Protein AF-X1J2M8-F1 (afdb_monomer)

Sequence (85 aa):
MNYRRATLLAEKNLVGTGTEVMEIVTRQPISRIHLAWRVGRTVSEGMTSYPHTDIVRIEVVDGSDVLHSLDGGQNQAVCIYDRLC

Solvent-accessible surface area (backbone atoms only — not comparable to full-atom values): 6290 Å² total; per-residue (Å²): 136,91,86,79,85,72,85,88,70,80,92,74,89,82,81,81,93,80,86,84,86,82,87,83,89,70,96,64,90,80,91,78,86,87,86,86,89,83,84,88,79,67,95,87,64,77,88,86,72,60,81,39,72,76,36,77,66,48,76,42,72,60,91,91,43,75,79,40,79,40,32,31,53,58,49,49,50,50,44,30,74,76,65,76,99

Radius of gyration: 14.95 Å; Cα contacts (8 Å, |Δi|>4): 42; chains: 1; bounding box: 35×27×44 Å

Secondary structure (DSSP, 8-state):
--S-----S------SS---------SS--S-----------TTS---S-GGGG-S-EEEEETTEEEEEE-HHHHHHHHHHHH--

Structure (mmCIF, N/CA/C/O backbone):
data_AF-X1J2M8-F1
#
_entry.id   AF-X1J2M8-F1
#
loop_
_atom_site.group_PDB
_atom_site.id
_atom_site.type_symbol
_atom_site.label_atom_id
_atom_site.label_alt_id
_atom_site.label_comp_id
_atom_site.label_asym_id
_atom_site.label_entity_id
_atom_site.label_seq_id
_atom_site.pdbx_PDB_ins_code
_atom_site.Cartn_x
_atom_site.Cartn_y
_atom_site.Cartn_z
_atom_site.occupancy
_atom_site.B_iso_or_equiv
_atom_site.auth_seq_id
_atom_site.auth_comp_id
_atom_site.auth_asym_id
_atom_site.auth_atom_id
_atom_site.pdbx_PDB_model_num
ATOM 1 N N . MET A 1 1 ? -22.553 -4.346 0.217 1.00 50.72 1 MET A N 1
ATOM 2 C CA . MET A 1 1 ? -22.157 -3.009 0.724 1.00 50.72 1 MET A CA 1
ATOM 3 C C . MET A 1 1 ? -22.263 -2.007 -0.429 1.00 50.72 1 MET A C 1
ATOM 5 O O . MET A 1 1 ? -21.254 -1.601 -0.984 1.00 50.72 1 MET A O 1
ATOM 9 N N . ASN A 1 2 ? -23.488 -1.660 -0.845 1.00 48.00 2 ASN A N 1
ATOM 10 C CA . ASN A 1 2 ? -23.723 -1.013 -2.151 1.00 48.00 2 ASN A CA 1
ATOM 11 C C . ASN A 1 2 ? -23.839 0.524 -2.088 1.00 48.00 2 ASN A C 1
ATOM 13 O O . ASN A 1 2 ? -23.801 1.163 -3.130 1.00 48.00 2 ASN A O 1
ATOM 17 N N . TYR A 1 3 ? -23.925 1.125 -0.891 1.00 51.84 3 TYR A N 1
ATOM 18 C CA . TYR A 1 3 ? -24.265 2.553 -0.720 1.00 51.84 3 TYR A CA 1
ATOM 19 C C . TYR A 1 3 ? -23.259 3.367 0.117 1.00 51.84 3 TYR A C 1
ATOM 21 O O . TYR A 1 3 ? -23.574 4.468 0.552 1.00 51.84 3 TYR A O 1
ATOM 29 N N . ARG A 1 4 ? -22.053 2.840 0.382 1.00 60.28 4 ARG A N 1
ATOM 30 C CA . ARG A 1 4 ? -21.006 3.528 1.173 1.00 60.28 4 ARG A CA 1
ATOM 31 C C . ARG A 1 4 ? -19.636 3.504 0.491 1.00 60.28 4 ARG A C 1
ATOM 33 O O . ARG A 1 4 ? -18.629 3.209 1.125 1.00 60.28 4 ARG A O 1
ATOM 40 N N . ARG A 1 5 ? -19.589 3.761 -0.817 1.00 63.09 5 ARG A N 1
ATOM 41 C CA . ARG A 1 5 ? -18.329 4.118 -1.485 1.00 63.09 5 ARG A CA 1
ATOM 42 C C . ARG A 1 5 ? -18.262 5.636 -1.526 1.00 63.09 5 ARG A C 1
ATOM 44 O O . ARG A 1 5 ? -19.028 6.257 -2.251 1.00 63.09 5 ARG A O 1
ATOM 51 N N . ALA A 1 6 ? -17.380 6.205 -0.718 1.00 66.25 6 ALA A N 1
ATOM 52 C CA . ALA A 1 6 ? -16.998 7.602 -0.820 1.00 66.25 6 ALA A CA 1
ATOM 53 C C . ALA A 1 6 ? -15.606 7.652 -1.450 1.00 66.25 6 ALA A C 1
ATOM 55 O O . ALA A 1 6 ? -14.712 6.907 -1.044 1.00 66.25 6 ALA A O 1
ATOM 56 N N . THR A 1 7 ? -15.433 8.498 -2.461 1.00 69.94 7 THR A N 1
ATOM 57 C CA . THR A 1 7 ? -14.099 8.839 -2.952 1.00 69.94 7 THR A CA 1
ATOM 58 C C . THR A 1 7 ? -13.492 9.790 -1.935 1.00 69.94 7 THR A C 1
ATOM 60 O O . THR A 1 7 ? -13.986 10.902 -1.773 1.00 69.94 7 THR A O 1
ATOM 63 N N . LEU A 1 8 ? -12.483 9.319 -1.202 1.00 68.06 8 LEU A N 1
ATOM 64 C CA . LEU A 1 8 ? -11.886 10.087 -0.108 1.00 68.06 8 LEU A CA 1
ATOM 65 C C . LEU A 1 8 ? -11.030 11.245 -0.632 1.00 68.06 8 LEU A C 1
ATOM 67 O O . LEU A 1 8 ? -11.033 12.315 -0.036 1.00 68.06 8 LEU A O 1
ATOM 71 N N . LEU A 1 9 ? -10.323 11.041 -1.747 1.00 74.38 9 LEU A N 1
ATOM 72 C CA . LEU A 1 9 ? -9.365 11.997 -2.302 1.00 74.38 9 LEU A CA 1
ATOM 73 C C . LEU A 1 9 ? -9.418 11.999 -3.832 1.00 74.38 9 LEU A C 1
ATOM 75 O O . LEU A 1 9 ? -9.741 10.984 -4.455 1.00 74.38 9 LEU A O 1
ATOM 79 N N . ALA A 1 10 ? -9.108 13.150 -4.430 1.00 77.19 10 ALA A N 1
ATOM 80 C CA . ALA A 1 10 ? -8.950 13.272 -5.874 1.00 77.19 10 ALA A CA 1
ATOM 81 C C . ALA A 1 10 ? -7.678 12.548 -6.349 1.00 77.19 10 ALA A C 1
ATOM 83 O O . ALA A 1 10 ? -6.714 12.407 -5.597 1.00 77.19 10 ALA A O 1
ATOM 84 N N . GLU A 1 11 ? -7.675 12.105 -7.608 1.00 79.81 11 GLU A N 1
ATOM 85 C CA . GLU A 1 11 ? -6.488 11.520 -8.233 1.00 79.81 11 GLU A CA 1
ATOM 86 C C . GLU A 1 11 ? -5.355 12.553 -8.264 1.00 79.81 11 GLU A C 1
ATOM 88 O O . GLU A 1 11 ? -5.547 13.696 -8.687 1.00 79.81 11 GLU A O 1
ATOM 93 N N . LYS A 1 12 ? -4.176 12.149 -7.790 1.00 81.31 12 LYS A N 1
ATOM 94 C CA . LYS A 1 12 ? -2.984 12.991 -7.739 1.00 81.31 12 LYS A CA 1
ATOM 95 C C . LYS A 1 12 ? -1.903 12.379 -8.616 1.00 81.31 12 LYS A C 1
ATOM 97 O O . LYS A 1 12 ? -1.584 11.202 -8.475 1.00 81.31 12 LYS A O 1
ATOM 102 N N . ASN A 1 13 ? -1.306 13.203 -9.471 1.00 81.94 13 ASN A N 1
ATOM 103 C CA . ASN A 1 13 ? -0.110 12.822 -10.210 1.00 81.94 13 ASN A CA 1
ATOM 104 C C . ASN A 1 13 ? 1.110 12.977 -9.300 1.00 81.94 13 ASN A C 1
ATOM 106 O O . ASN A 1 13 ? 1.384 14.076 -8.813 1.00 81.94 13 ASN A O 1
ATOM 110 N N . LEU A 1 14 ? 1.839 11.885 -9.083 1.00 78.94 14 LEU A N 1
ATOM 111 C CA . LEU A 1 14 ? 3.133 11.912 -8.410 1.00 78.94 14 LEU A CA 1
ATOM 112 C C . LEU A 1 14 ? 4.238 11.970 -9.469 1.00 78.94 14 LEU A C 1
ATOM 114 O O . LEU A 1 14 ? 4.215 11.212 -10.436 1.00 78.94 14 LEU A O 1
ATOM 118 N N . VAL A 1 15 ? 5.187 12.892 -9.298 1.00 78.50 15 VAL A N 1
ATOM 119 C CA . VAL A 1 15 ? 6.349 13.045 -10.181 1.00 78.50 15 VAL A CA 1
ATOM 120 C C . VAL A 1 15 ? 7.607 12.927 -9.329 1.00 78.50 15 VAL A C 1
ATOM 122 O O . VAL A 1 15 ? 7.804 13.713 -8.406 1.00 78.50 15 VAL A O 1
ATOM 125 N N . GLY A 1 16 ? 8.456 11.952 -9.654 1.00 79.06 16 GLY A N 1
ATOM 126 C CA . GLY A 1 16 ? 9.690 11.671 -8.919 1.00 79.06 16 GLY A CA 1
ATOM 127 C C . GLY A 1 16 ? 9.497 10.804 -7.670 1.00 79.06 16 GLY A C 1
ATOM 128 O O . GLY A 1 16 ? 8.395 10.363 -7.349 1.00 79.06 16 GLY A O 1
ATOM 129 N N . THR A 1 17 ? 10.606 10.533 -6.980 1.00 83.31 17 THR A N 1
ATOM 130 C CA . THR A 1 17 ? 10.629 9.722 -5.756 1.00 83.31 17 THR A CA 1
ATOM 131 C C . THR A 1 17 ? 10.161 10.547 -4.563 1.00 83.31 17 THR A C 1
ATOM 133 O O . THR A 1 17 ? 10.717 11.608 -4.286 1.00 83.31 17 THR A O 1
ATOM 136 N N . GLY A 1 18 ? 9.184 10.041 -3.815 1.00 86.06 18 GLY A N 1
ATOM 137 C CA . GLY A 1 18 ? 8.715 10.688 -2.597 1.00 86.06 18 GLY A CA 1
ATOM 138 C C . GLY A 1 18 ? 7.673 9.863 -1.853 1.00 86.06 18 GLY A C 1
ATOM 139 O O . GLY A 1 18 ? 7.168 8.866 -2.366 1.00 86.06 18 GLY A O 1
ATOM 140 N N . THR A 1 19 ? 7.358 10.310 -0.641 1.00 88.62 19 THR A N 1
ATOM 141 C CA . THR A 1 19 ? 6.280 9.755 0.181 1.00 88.62 19 THR A CA 1
ATOM 142 C C . THR A 1 19 ? 5.112 10.726 0.166 1.00 88.62 19 THR A C 1
ATOM 144 O O . THR A 1 19 ? 5.270 11.889 0.532 1.00 88.62 19 THR A O 1
ATOM 147 N N . GLU A 1 20 ? 3.939 10.244 -0.234 1.00 87.69 20 GLU A N 1
ATOM 148 C CA . GLU 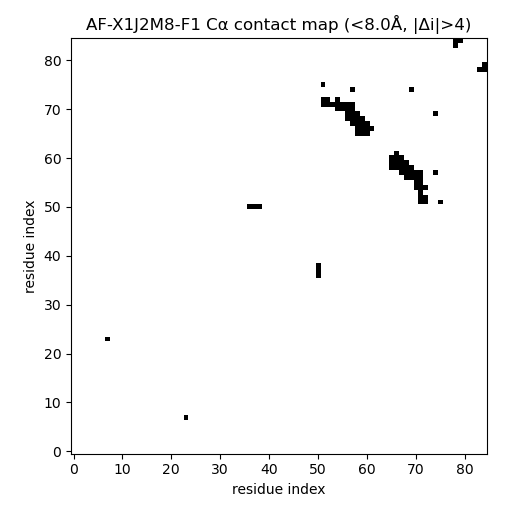A 1 20 ? 2.698 11.010 -0.156 1.00 87.69 20 GLU A CA 1
ATOM 149 C C . GLU A 1 20 ? 1.913 10.584 1.085 1.00 87.69 20 GLU A C 1
ATOM 151 O O . GLU A 1 20 ? 1.583 9.408 1.241 1.00 87.69 20 GLU A O 1
ATOM 156 N N . VAL A 1 21 ? 1.591 11.547 1.950 1.00 88.75 21 VAL A N 1
ATOM 157 C CA . VAL A 1 21 ? 0.763 11.313 3.137 1.00 88.75 21 VAL A CA 1
ATOM 158 C C . VAL A 1 21 ? -0.661 11.763 2.841 1.00 88.75 21 VAL A C 1
ATOM 160 O O . VAL A 1 21 ? -0.9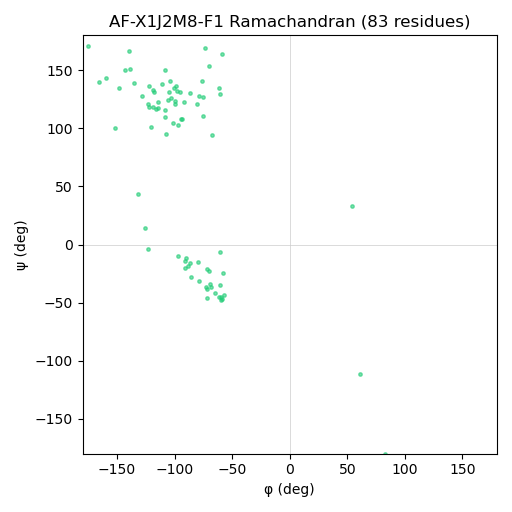08 12.926 2.534 1.00 88.75 21 VAL A O 1
ATOM 163 N N . MET A 1 22 ? -1.598 10.824 2.944 1.00 85.25 22 MET A N 1
ATOM 164 C CA . MET A 1 22 ? -3.021 11.051 2.717 1.00 85.25 22 MET A CA 1
ATOM 165 C C . MET A 1 22 ? -3.763 10.993 4.049 1.00 85.25 22 MET A C 1
ATOM 167 O O . MET A 1 22 ? -3.893 9.923 4.640 1.00 85.25 22 MET A O 1
ATOM 171 N N . GLU A 1 23 ? -4.252 12.138 4.524 1.00 86.81 23 GLU A N 1
ATOM 172 C CA . GLU A 1 23 ? -5.032 12.188 5.759 1.00 86.81 23 GLU A CA 1
ATOM 173 C C . GLU A 1 23 ? -6.447 11.646 5.523 1.00 86.81 23 GLU A C 1
ATOM 175 O O . GLU A 1 23 ? -7.165 12.080 4.618 1.00 86.81 23 GLU A O 1
ATOM 180 N N . ILE A 1 24 ? -6.855 10.682 6.347 1.00 82.88 24 ILE A N 1
ATOM 181 C CA . ILE A 1 24 ? -8.166 10.044 6.264 1.00 82.88 24 ILE A CA 1
ATOM 182 C C . ILE A 1 24 ? -9.015 10.535 7.438 1.00 82.88 24 ILE A C 1
ATOM 184 O O . ILE A 1 24 ? -8.976 9.978 8.531 1.00 82.88 24 ILE A O 1
ATOM 188 N N . VAL A 1 25 ? -9.822 11.570 7.200 1.00 81.88 25 VAL A N 1
ATOM 189 C CA . VAL A 1 25 ? -10.756 12.097 8.205 1.00 81.88 25 VAL A CA 1
ATOM 190 C C . VAL A 1 25 ? -12.140 11.498 7.971 1.00 81.88 25 VAL A C 1
ATOM 192 O O . VAL A 1 25 ? -12.877 11.900 7.072 1.00 81.88 25 VAL A O 1
ATOM 195 N N . THR A 1 26 ? -12.519 10.520 8.789 1.00 77.62 26 THR A N 1
ATOM 196 C CA . THR A 1 26 ? -13.845 9.889 8.736 1.00 77.62 26 THR A CA 1
ATOM 197 C C . THR A 1 26 ? -14.433 9.718 10.127 1.00 77.62 26 THR A C 1
ATOM 199 O O . THR A 1 26 ? -13.765 9.315 11.071 1.00 77.62 26 THR A O 1
ATOM 202 N N . ARG A 1 27 ? -15.737 9.988 10.239 1.00 81.06 27 ARG A N 1
ATOM 203 C CA . ARG A 1 27 ? -16.521 9.771 11.462 1.00 81.06 27 ARG A CA 1
ATOM 204 C C . ARG A 1 27 ? -17.089 8.351 11.565 1.00 81.06 27 ARG A C 1
ATOM 206 O O . ARG A 1 27 ? -17.569 7.956 12.623 1.00 81.06 27 ARG A O 1
ATOM 213 N N . GLN A 1 28 ? -17.113 7.606 10.462 1.00 82.31 28 GLN A N 1
ATOM 214 C CA . GLN A 1 28 ? -17.696 6.267 10.395 1.00 82.31 28 GLN A CA 1
ATOM 215 C C . GLN A 1 28 ? -16.604 5.198 10.278 1.00 82.31 28 GLN A C 1
ATOM 217 O O . GLN A 1 28 ? -15.558 5.465 9.682 1.00 82.31 28 GLN A O 1
ATOM 222 N N . PRO A 1 29 ? -16.847 3.982 10.803 1.00 84.19 29 PRO A N 1
ATOM 223 C CA . PRO A 1 29 ? -15.889 2.893 10.686 1.00 84.19 29 PRO A CA 1
ATOM 224 C C . PRO A 1 29 ? -15.651 2.535 9.216 1.00 84.19 29 PRO A C 1
ATOM 226 O O . PRO A 1 29 ? -16.595 2.402 8.429 1.00 84.19 29 PRO A O 1
ATOM 229 N N . ILE A 1 30 ? -14.378 2.360 8.866 1.00 84.19 30 ILE A N 1
ATOM 230 C CA . ILE A 1 30 ? -13.942 1.936 7.537 1.00 84.19 30 ILE A CA 1
ATOM 231 C C . ILE A 1 30 ? -13.839 0.418 7.536 1.00 84.19 30 ILE A C 1
ATOM 233 O O . ILE A 1 30 ? -13.094 -0.163 8.316 1.00 84.19 30 ILE A O 1
ATOM 237 N N . SER A 1 31 ? -14.559 -0.233 6.628 1.00 84.00 31 SER A N 1
ATOM 238 C CA . SER A 1 31 ? -14.412 -1.674 6.417 1.00 84.00 31 SER A CA 1
ATOM 239 C C . SER A 1 31 ? -13.373 -2.014 5.348 1.00 84.00 31 SER A C 1
ATOM 241 O O . SER A 1 31 ? -12.935 -3.159 5.273 1.00 84.00 31 SER A O 1
ATOM 243 N N . ARG A 1 32 ? -13.036 -1.064 4.461 1.00 82.94 32 ARG A N 1
ATOM 244 C CA . ARG A 1 32 ? -12.138 -1.292 3.324 1.00 82.94 32 ARG A CA 1
ATOM 245 C C . ARG A 1 32 ? -11.658 0.009 2.685 1.00 82.94 32 ARG A C 1
ATOM 247 O O . ARG A 1 32 ? -12.459 0.911 2.450 1.00 82.94 32 ARG A O 1
ATOM 254 N N . ILE A 1 33 ? -10.384 0.036 2.302 1.00 85.25 33 ILE A N 1
ATOM 255 C CA . ILE A 1 33 ? -9.768 1.098 1.500 1.00 85.25 33 ILE A CA 1
ATOM 256 C C . ILE A 1 33 ? -9.440 0.526 0.117 1.00 85.25 33 ILE A C 1
ATOM 258 O O . ILE A 1 33 ? -8.996 -0.614 -0.007 1.00 85.25 33 ILE A O 1
ATOM 262 N N . HIS A 1 34 ? -9.706 1.299 -0.933 1.00 85.38 34 HIS A N 1
ATOM 263 C CA . HIS A 1 34 ? -9.316 0.964 -2.300 1.00 85.38 34 HIS A CA 1
ATOM 264 C C . HIS A 1 34 ? -8.329 2.015 -2.792 1.00 85.38 34 HIS A C 1
ATOM 266 O O . HIS A 1 34 ? -8.702 3.177 -2.937 1.00 85.38 34 HIS A O 1
ATOM 272 N N . LEU A 1 35 ? -7.103 1.589 -3.076 1.00 85.12 35 LEU A N 1
ATOM 273 C CA . LEU A 1 35 ? -6.095 2.404 -3.739 1.00 85.12 35 LEU A CA 1
ATOM 274 C C . LEU A 1 35 ? -6.040 2.002 -5.215 1.00 85.12 35 LEU A C 1
ATOM 276 O O . LEU A 1 35 ? -6.033 0.813 -5.531 1.00 85.12 35 LEU A O 1
ATOM 280 N N . ALA A 1 36 ? -6.014 2.983 -6.112 1.00 85.44 36 ALA A N 1
ATOM 281 C CA . ALA A 1 36 ? -5.795 2.754 -7.532 1.00 85.44 36 ALA A CA 1
ATOM 282 C C . ALA A 1 36 ? -4.525 3.491 -7.951 1.00 85.44 36 ALA A C 1
ATOM 284 O O . ALA A 1 36 ? -4.462 4.713 -7.851 1.00 85.44 36 ALA A O 1
ATOM 285 N N . TRP A 1 37 ? -3.535 2.739 -8.424 1.00 85.06 37 TRP A N 1
ATOM 286 C CA . TRP A 1 37 ? -2.317 3.284 -9.009 1.00 85.06 37 TRP A CA 1
ATOM 287 C C . TRP A 1 37 ? -2.392 3.157 -10.524 1.00 85.06 37 TRP A C 1
ATOM 289 O O . TRP A 1 37 ? -2.664 2.074 -11.049 1.00 85.06 37 TRP A O 1
ATOM 299 N N . ARG A 1 38 ? -2.203 4.270 -11.230 1.00 83.19 38 ARG A N 1
ATOM 300 C CA . ARG A 1 38 ? -2.277 4.327 -12.689 1.00 83.19 38 ARG A CA 1
ATOM 301 C C . ARG A 1 38 ? -1.025 4.997 -13.211 1.00 83.19 38 ARG A C 1
ATOM 303 O O . ARG A 1 38 ? -0.686 6.096 -12.792 1.00 83.19 38 ARG A O 1
ATOM 310 N N . VAL A 1 39 ? -0.371 4.335 -14.154 1.00 79.56 39 VAL A N 1
ATOM 311 C CA . VAL A 1 39 ? 0.816 4.863 -14.824 1.00 79.56 39 VAL A CA 1
ATOM 312 C C . VAL A 1 39 ? 0.413 5.237 -16.245 1.00 79.56 39 VAL A C 1
ATOM 314 O O . VAL A 1 39 ? 0.000 4.379 -1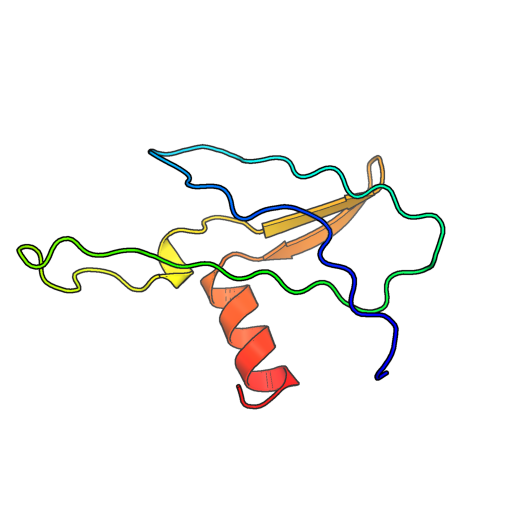7.028 1.00 79.56 39 VAL A O 1
ATOM 317 N N . GLY A 1 40 ? 0.479 6.530 -16.566 1.00 71.69 40 GLY A N 1
ATOM 318 C CA . GLY A 1 40 ? 0.295 7.022 -17.929 1.00 71.69 40 GLY A CA 1
ATOM 319 C C . GLY A 1 40 ? 1.548 6.766 -18.766 1.00 71.69 40 GLY A C 1
ATOM 320 O O . GLY A 1 40 ? 2.658 6.933 -18.270 1.00 71.69 40 GLY A O 1
ATOM 321 N N . ARG A 1 41 ? 1.393 6.372 -20.036 1.00 65.19 41 ARG A N 1
ATOM 322 C CA . ARG A 1 41 ? 2.522 6.264 -20.974 1.00 65.19 41 ARG A CA 1
ATOM 323 C C . ARG A 1 41 ? 2.553 7.410 -21.967 1.00 65.19 41 ARG A C 1
ATOM 325 O O . ARG A 1 41 ? 1.538 7.728 -22.582 1.00 65.19 41 ARG A O 1
ATOM 332 N N . THR A 1 42 ? 3.758 7.883 -22.250 1.00 57.78 42 THR A N 1
ATOM 333 C CA . THR A 1 42 ? 4.144 8.381 -23.571 1.00 57.78 42 THR A CA 1
ATOM 334 C C . THR A 1 42 ? 4.629 7.194 -24.408 1.00 57.78 42 THR A C 1
ATOM 336 O O . THR A 1 42 ? 5.415 6.369 -23.959 1.00 57.78 42 THR A O 1
ATOM 339 N N . VAL A 1 43 ? 4.106 7.069 -25.627 1.00 57.03 43 VAL A N 1
ATOM 340 C CA . VAL A 1 43 ? 4.146 5.882 -26.511 1.00 57.03 43 VAL A CA 1
ATOM 341 C C . VAL A 1 43 ? 5.568 5.417 -26.912 1.00 57.03 43 VAL A C 1
ATOM 343 O O . VAL A 1 43 ? 5.717 4.372 -27.535 1.00 57.03 43 VAL A O 1
ATOM 346 N N . SER A 1 44 ? 6.622 6.159 -26.560 1.00 60.59 44 SER A N 1
ATOM 347 C CA . SER A 1 44 ? 7.997 5.935 -27.027 1.00 60.59 44 SER A CA 1
ATOM 348 C C . SER A 1 44 ? 8.832 4.963 -26.192 1.00 60.59 44 SER A C 1
ATOM 350 O O . SER A 1 44 ? 9.834 4.465 -26.697 1.00 60.59 44 SER A O 1
ATOM 352 N N . GLU A 1 45 ? 8.455 4.677 -24.945 1.00 57.38 45 GLU A N 1
ATOM 353 C CA . GLU A 1 45 ? 9.229 3.801 -24.058 1.00 57.38 45 GLU A CA 1
ATOM 354 C C . GLU A 1 45 ? 8.425 2.531 -23.751 1.00 57.38 45 GLU A C 1
ATOM 356 O O . GLU A 1 45 ? 7.269 2.574 -23.319 1.00 57.38 45 GLU A O 1
ATOM 361 N N . GLY A 1 46 ? 9.005 1.370 -24.067 1.00 57.62 46 GLY A N 1
ATOM 362 C CA . GLY A 1 46 ? 8.391 0.068 -23.800 1.00 57.62 46 GLY A CA 1
ATOM 363 C C . GLY A 1 46 ? 8.107 -0.145 -22.307 1.00 57.62 46 GLY A C 1
ATOM 364 O O . GLY A 1 46 ? 8.652 0.547 -21.453 1.00 57.62 46 GLY A O 1
ATOM 365 N N . MET A 1 47 ? 7.260 -1.127 -21.970 1.00 63.38 47 MET A N 1
ATOM 366 C CA . MET A 1 47 ? 7.073 -1.541 -20.569 1.00 63.38 47 MET A CA 1
ATOM 367 C C . MET A 1 47 ? 8.345 -2.193 -20.040 1.00 63.38 47 MET A C 1
ATOM 369 O O . MET A 1 47 ? 8.544 -3.391 -20.228 1.00 63.38 47 MET A O 1
ATOM 373 N N . THR A 1 48 ? 9.204 -1.421 -19.389 1.00 71.88 48 THR A N 1
ATOM 374 C CA . THR A 1 48 ? 10.425 -1.938 -18.761 1.00 71.88 48 THR A CA 1
ATOM 375 C C . THR A 1 48 ? 10.211 -2.342 -17.301 1.00 71.88 48 THR A C 1
ATOM 377 O O . THR A 1 48 ? 11.039 -3.062 -16.750 1.00 71.88 48 THR A O 1
ATOM 380 N N . SER A 1 49 ? 9.093 -1.939 -16.686 1.00 73.94 49 SER A N 1
ATOM 381 C CA . SER A 1 49 ? 8.734 -2.270 -15.304 1.00 73.94 49 SER A CA 1
ATOM 382 C C . SER A 1 49 ? 7.244 -2.586 -15.138 1.00 73.94 49 SER A C 1
ATOM 384 O O . SER A 1 49 ? 6.415 -2.341 -16.025 1.00 73.94 49 SER A O 1
ATOM 386 N N . TYR A 1 50 ? 6.905 -3.154 -13.979 1.00 81.69 50 TYR A N 1
ATOM 387 C CA . TYR A 1 50 ? 5.531 -3.436 -13.585 1.00 81.69 50 TYR A CA 1
ATOM 388 C C . TYR A 1 50 ? 5.021 -2.337 -12.641 1.00 81.69 50 TYR A C 1
ATOM 390 O O . TYR A 1 50 ? 5.711 -2.017 -11.682 1.00 81.69 50 TYR A O 1
ATOM 398 N N . PRO A 1 51 ? 3.788 -1.822 -12.796 1.00 84.06 51 PRO A N 1
ATOM 399 C CA . PRO A 1 51 ? 3.301 -0.697 -11.984 1.00 84.06 51 PRO A CA 1
ATOM 400 C C . PRO A 1 51 ? 3.308 -0.923 -10.465 1.00 84.06 51 PRO A C 1
ATOM 402 O O . PRO A 1 51 ? 3.342 0.02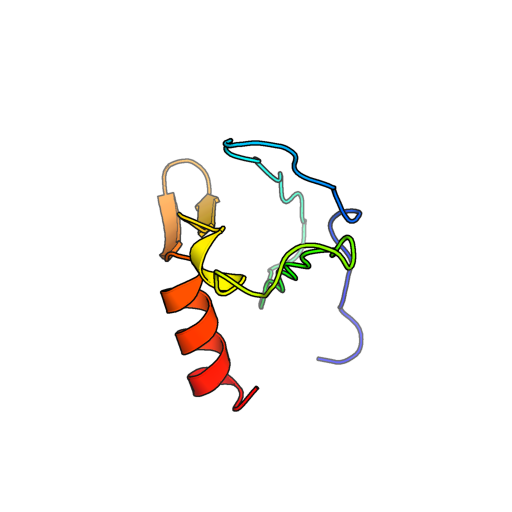6 -9.690 1.00 84.06 51 PRO A O 1
ATOM 405 N N . HIS A 1 52 ? 3.253 -2.179 -10.014 1.00 84.75 52 HIS A N 1
ATOM 406 C CA . HIS A 1 52 ? 3.282 -2.500 -8.588 1.00 84.75 52 HIS A CA 1
ATOM 407 C C . HIS A 1 52 ? 4.665 -2.286 -7.955 1.00 84.75 52 HIS A C 1
ATOM 409 O O . HIS A 1 52 ? 4.743 -2.133 -6.741 1.00 84.75 52 HIS A O 1
ATOM 415 N N . THR A 1 53 ? 5.746 -2.267 -8.748 1.00 87.56 53 THR A N 1
ATOM 416 C CA . THR A 1 53 ? 7.107 -2.025 -8.242 1.00 87.56 53 THR A CA 1
ATOM 417 C C . THR A 1 53 ? 7.396 -0.547 -8.009 1.00 87.56 53 THR A C 1
ATOM 419 O O . THR A 1 53 ? 8.356 -0.222 -7.318 1.00 87.56 53 THR A O 1
ATOM 422 N N . ASP A 1 54 ? 6.568 0.348 -8.554 1.00 86.44 54 ASP A N 1
ATOM 423 C CA . ASP A 1 54 ? 6.721 1.796 -8.376 1.00 86.44 54 ASP A CA 1
ATOM 424 C C . ASP A 1 54 ? 6.395 2.226 -6.936 1.00 86.44 54 ASP A C 1
ATOM 426 O O . ASP A 1 54 ? 6.853 3.266 -6.464 1.00 86.44 54 ASP A O 1
ATOM 430 N N . ILE A 1 55 ? 5.614 1.412 -6.219 1.00 89.50 55 ILE A N 1
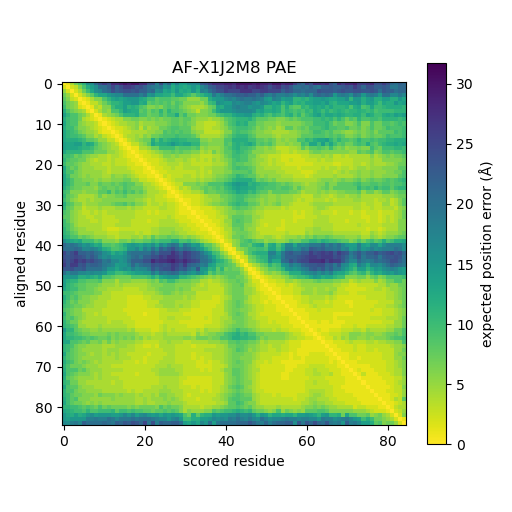ATOM 431 C CA . ILE A 1 55 ? 5.218 1.669 -4.838 1.00 89.50 55 ILE A CA 1
ATOM 432 C C . ILE A 1 55 ? 6.078 0.826 -3.901 1.00 89.50 55 ILE A C 1
ATOM 434 O O . ILE A 1 55 ? 5.856 -0.372 -3.718 1.00 89.50 55 ILE A O 1
ATOM 438 N N . VAL A 1 56 ? 7.032 1.486 -3.246 1.00 92.69 56 VAL A N 1
ATOM 439 C CA . VAL A 1 56 ? 7.930 0.846 -2.274 1.00 92.69 56 VAL A CA 1
ATOM 440 C C . VAL A 1 56 ? 7.186 0.439 -1.001 1.00 92.69 56 VAL A C 1
ATOM 442 O O . VAL A 1 56 ? 7.533 -0.563 -0.376 1.00 92.69 56 VAL A O 1
ATOM 445 N N . ARG A 1 57 ? 6.180 1.220 -0.587 1.00 93.62 57 ARG A N 1
ATOM 446 C CA . ARG A 1 57 ? 5.411 0.945 0.626 1.00 93.62 57 ARG A CA 1
ATOM 447 C C . ARG A 1 57 ? 4.054 1.631 0.636 1.00 93.62 57 ARG A C 1
ATOM 449 O O . ARG A 1 57 ? 3.927 2.768 0.193 1.00 93.62 57 ARG A O 1
ATOM 456 N N . ILE A 1 58 ? 3.068 0.934 1.184 1.00 93.50 58 ILE A N 1
ATOM 457 C CA . ILE A 1 58 ? 1.730 1.426 1.493 1.00 93.50 58 ILE A CA 1
ATOM 458 C C . ILE A 1 58 ? 1.517 1.210 2.984 1.00 93.50 58 ILE A C 1
ATOM 460 O O . ILE A 1 58 ? 1.514 0.068 3.449 1.00 93.50 58 ILE A O 1
ATOM 464 N N . GLU A 1 59 ? 1.316 2.305 3.711 1.00 94.31 59 GLU A N 1
ATOM 465 C CA . GLU A 1 59 ? 1.133 2.291 5.158 1.00 94.31 59 GLU A CA 1
ATOM 466 C C . GLU A 1 59 ? -0.192 2.921 5.573 1.00 94.31 59 GLU A C 1
ATOM 468 O O . GLU A 1 59 ? -0.592 3.966 5.060 1.00 94.31 59 GLU A O 1
ATOM 473 N N . VAL A 1 60 ? -0.869 2.265 6.516 1.00 92.25 60 VAL A N 1
ATOM 474 C CA . VAL A 1 60 ? -2.016 2.824 7.236 1.00 92.25 60 VAL A CA 1
ATOM 475 C C . VAL A 1 60 ? -1.601 2.973 8.688 1.00 92.25 60 VAL A C 1
ATOM 477 O O . VAL A 1 60 ? -1.290 1.981 9.349 1.00 92.25 60 VAL A O 1
ATOM 480 N N . VAL A 1 61 ? -1.589 4.215 9.158 1.00 93.19 61 VAL A N 1
ATOM 481 C CA . VAL A 1 61 ? -1.149 4.587 10.502 1.00 93.19 61 VAL A CA 1
ATOM 482 C C . VAL A 1 61 ? -2.314 5.230 11.242 1.00 93.19 61 VAL A C 1
ATOM 484 O O . VAL A 1 61 ? -2.989 6.099 10.689 1.00 93.19 61 VAL A O 1
ATOM 487 N N . ASP A 1 62 ? -2.535 4.803 12.482 1.00 90.12 62 ASP A N 1
ATOM 488 C CA . ASP A 1 62 ? -3.481 5.406 13.420 1.00 90.12 62 ASP A CA 1
ATOM 489 C C . ASP A 1 62 ? -2.718 5.858 14.671 1.00 90.12 62 ASP A C 1
ATOM 491 O O . ASP A 1 62 ? -2.312 5.055 15.511 1.00 90.12 62 ASP A O 1
ATOM 495 N N . GLY A 1 63 ? -2.429 7.159 14.756 1.00 88.19 63 GLY A N 1
ATOM 496 C CA . GLY A 1 63 ? -1.576 7.707 15.809 1.00 88.19 63 GLY A CA 1
ATOM 497 C C . GLY A 1 63 ? -0.159 7.121 15.770 1.00 88.19 63 GLY A C 1
ATOM 498 O O . GLY A 1 63 ? 0.609 7.419 14.858 1.00 88.19 63 GLY A O 1
ATOM 499 N N . SER A 1 64 ? 0.198 6.324 16.781 1.00 90.19 64 SER A N 1
ATOM 500 C CA . SER A 1 64 ? 1.486 5.615 16.863 1.00 90.19 64 SER A CA 1
ATOM 501 C C . SER A 1 64 ? 1.469 4.221 16.236 1.00 90.19 64 SER A C 1
ATOM 503 O O . SER A 1 64 ? 2.531 3.617 16.084 1.00 90.19 64 SER A O 1
ATOM 505 N N . ASP A 1 65 ? 0.289 3.701 15.901 1.00 95.25 65 ASP A N 1
ATOM 506 C CA . ASP A 1 65 ? 0.116 2.301 15.540 1.00 95.25 65 ASP A CA 1
ATOM 507 C C . ASP A 1 65 ? 0.096 2.131 14.021 1.00 95.25 65 ASP A C 1
ATOM 509 O O . ASP A 1 65 ? -0.619 2.825 13.297 1.0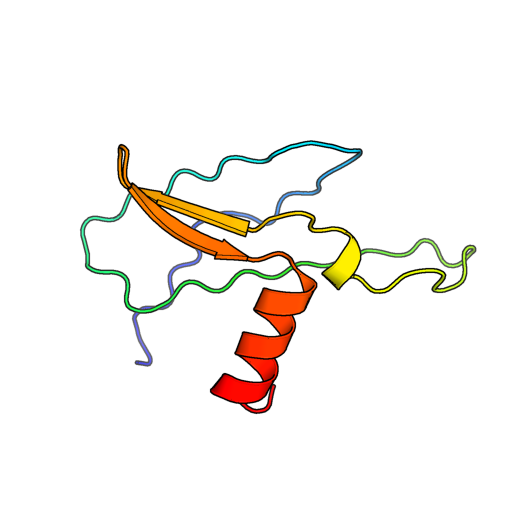0 95.25 65 ASP A O 1
ATOM 513 N N . VAL A 1 66 ? 0.874 1.168 13.526 1.00 94.12 66 VAL A N 1
ATOM 514 C CA . VAL A 1 66 ? 0.886 0.790 12.109 1.00 94.12 66 VAL A CA 1
ATOM 515 C C . VAL A 1 66 ? -0.080 -0.373 11.913 1.00 94.12 66 VAL A C 1
ATOM 517 O O . VAL A 1 66 ? 0.192 -1.498 12.326 1.00 94.12 66 VAL A O 1
ATOM 520 N N . LEU A 1 67 ? -1.218 -0.098 11.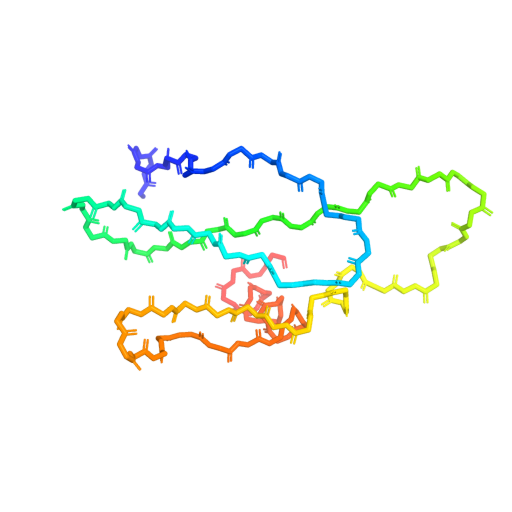278 1.00 91.69 67 LEU A N 1
ATOM 521 C CA . LEU A 1 67 ? -2.287 -1.074 11.045 1.00 91.69 67 LEU A CA 1
ATOM 522 C C . LEU A 1 67 ? -2.060 -1.906 9.778 1.00 91.69 67 LEU A C 1
ATOM 524 O O . LEU A 1 67 ? -2.539 -3.034 9.675 1.00 91.69 67 LEU A O 1
ATOM 528 N N . HIS A 1 68 ? -1.351 -1.344 8.801 1.00 92.81 68 HIS A N 1
ATOM 529 C CA . HIS A 1 68 ? -1.017 -1.998 7.537 1.00 92.81 68 HIS A CA 1
ATOM 530 C C . HIS A 1 68 ? 0.328 -1.478 7.050 1.00 92.81 68 HIS A C 1
ATOM 532 O O . HIS A 1 68 ? 0.539 -0.269 7.061 1.00 92.81 68 HIS A O 1
ATOM 538 N N . SER A 1 69 ? 1.216 -2.365 6.608 1.00 94.62 69 SER A N 1
ATOM 539 C CA . SER A 1 69 ? 2.490 -1.998 5.982 1.00 94.62 69 SER A CA 1
ATOM 540 C C . SER A 1 69 ? 2.890 -3.103 5.012 1.00 94.62 69 SER A C 1
ATOM 542 O O . SER A 1 69 ? 3.339 -4.167 5.428 1.00 94.62 69 SER A O 1
ATOM 544 N N . LEU A 1 70 ? 2.649 -2.876 3.721 1.00 94.50 70 LEU A N 1
ATOM 545 C CA . LEU A 1 70 ? 3.021 -3.785 2.633 1.00 94.50 70 LEU A CA 1
ATOM 546 C C . LEU A 1 70 ? 3.561 -2.978 1.452 1.00 94.50 70 LEU A C 1
ATOM 548 O O . LEU A 1 70 ? 3.151 -1.837 1.240 1.00 94.50 70 LEU A O 1
ATOM 552 N N . ASP A 1 71 ? 4.453 -3.567 0.662 1.00 93.81 71 ASP A N 1
ATOM 553 C CA . ASP A 1 71 ? 4.854 -2.982 -0.622 1.00 93.81 71 ASP A CA 1
ATOM 554 C C . ASP A 1 71 ? 3.756 -3.137 -1.693 1.00 93.81 71 ASP A C 1
ATOM 556 O O . ASP A 1 71 ? 2.759 -3.842 -1.501 1.00 93.81 71 ASP A O 1
ATOM 560 N N . GLY A 1 72 ? 3.908 -2.455 -2.833 1.00 90.62 72 GLY A N 1
ATOM 561 C CA . GLY A 1 72 ? 2.914 -2.501 -3.906 1.00 90.62 72 GLY A CA 1
ATOM 562 C C . GLY A 1 72 ? 2.683 -3.907 -4.473 1.00 90.62 72 GLY A C 1
ATOM 563 O O . GLY A 1 72 ? 1.547 -4.256 -4.797 1.00 90.62 72 GLY A O 1
ATOM 564 N N . GLY A 1 73 ? 3.724 -4.740 -4.545 1.00 92.31 73 GLY A N 1
ATOM 565 C CA . GLY A 1 73 ? 3.634 -6.114 -5.040 1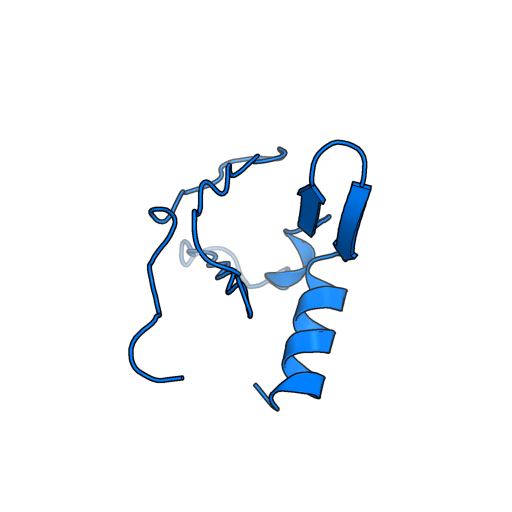.00 92.31 73 GLY A CA 1
ATOM 566 C C . GLY A 1 73 ? 2.903 -7.038 -4.071 1.00 92.31 73 GLY A C 1
ATOM 567 O O . GLY A 1 73 ? 1.989 -7.760 -4.468 1.00 92.31 73 GLY A O 1
ATOM 568 N N . GLN A 1 74 ? 3.247 -6.969 -2.790 1.00 93.00 74 GLN A N 1
ATOM 569 C CA . GLN A 1 74 ? 2.582 -7.688 -1.709 1.00 93.00 74 GLN A CA 1
ATOM 570 C C . GLN A 1 74 ? 1.106 -7.304 -1.628 1.00 93.00 74 GLN A C 1
ATOM 572 O O . GLN A 1 74 ? 0.242 -8.177 -1.551 1.00 93.00 74 GLN A O 1
ATOM 577 N N . ASN A 1 75 ? 0.795 -6.009 -1.708 1.00 91.50 75 ASN A N 1
ATOM 578 C CA . ASN A 1 75 ? -0.586 -5.544 -1.637 1.00 91.50 75 ASN A CA 1
ATOM 579 C C . ASN A 1 75 ? -1.392 -5.976 -2.876 1.00 91.50 75 ASN A C 1
ATOM 581 O O . ASN A 1 75 ? -2.558 -6.357 -2.755 1.00 91.50 75 ASN A O 1
ATOM 585 N N . GLN A 1 76 ? -0.764 -5.994 -4.058 1.00 89.62 76 GLN A N 1
ATOM 586 C CA . GLN A 1 76 ? -1.375 -6.536 -5.272 1.00 89.62 76 GLN A CA 1
ATOM 587 C C . GLN A 1 76 ? -1.626 -8.044 -5.149 1.00 89.62 76 GLN A C 1
ATOM 589 O O . GLN A 1 76 ? -2.698 -8.512 -5.525 1.00 89.62 76 GLN A O 1
ATOM 594 N N . ALA A 1 77 ? -0.685 -8.802 -4.583 1.00 89.62 77 ALA A N 1
ATOM 595 C CA . ALA A 1 77 ? -0.862 -10.229 -4.336 1.00 89.62 77 ALA A CA 1
ATOM 596 C C . ALA A 1 77 ? -2.033 -10.490 -3.376 1.00 89.62 77 ALA A C 1
ATOM 598 O O . ALA A 1 77 ? -2.888 -11.321 -3.676 1.00 89.62 77 ALA A O 1
ATOM 599 N N . VAL A 1 78 ? -2.135 -9.735 -2.274 1.00 89.62 78 VAL A N 1
ATOM 600 C CA . VAL A 1 78 ? -3.289 -9.808 -1.359 1.00 89.62 78 VAL A CA 1
ATOM 601 C C . VAL A 1 78 ? -4.590 -9.534 -2.107 1.00 89.62 78 VAL A C 1
ATOM 603 O O . VAL A 1 78 ? -5.550 -10.274 -1.926 1.00 89.62 78 VAL A O 1
ATOM 606 N N . CYS A 1 79 ? -4.626 -8.531 -2.988 1.00 86.62 79 CYS A N 1
ATOM 607 C CA . CYS A 1 79 ? -5.812 -8.257 -3.800 1.00 86.62 79 CYS A CA 1
ATOM 608 C C . CYS A 1 79 ? -6.191 -9.450 -4.693 1.00 86.62 79 CYS A C 1
ATOM 610 O O . CYS A 1 79 ? -7.355 -9.856 -4.691 1.00 86.62 79 CYS A O 1
ATOM 612 N N . ILE A 1 80 ? -5.217 -10.034 -5.402 1.00 86.75 80 ILE A N 1
ATOM 613 C CA . ILE A 1 80 ? -5.425 -11.191 -6.287 1.00 86.75 80 ILE A CA 1
ATOM 614 C C . ILE A 1 80 ? -5.993 -12.376 -5.496 1.00 86.75 80 ILE A C 1
ATOM 616 O O . ILE A 1 80 ? -6.972 -12.981 -5.922 1.00 86.75 80 ILE A O 1
ATOM 620 N N . TYR A 1 81 ? -5.428 -12.698 -4.330 1.00 85.00 81 TYR A N 1
ATOM 621 C CA . TYR A 1 81 ? -5.873 -13.855 -3.545 1.00 85.00 81 TYR A CA 1
ATOM 622 C C . TYR A 1 81 ? -7.162 -13.602 -2.743 1.00 85.00 81 TYR A C 1
ATOM 624 O O . TYR A 1 81 ? -7.949 -14.529 -2.576 1.00 85.00 81 TYR A O 1
ATOM 632 N N . ASP A 1 82 ? -7.415 -12.372 -2.281 1.00 84.44 82 ASP A N 1
ATOM 633 C CA . ASP A 1 82 ? -8.656 -11.995 -1.578 1.00 84.44 82 ASP A CA 1
ATOM 634 C C . ASP A 1 82 ? -9.859 -11.933 -2.532 1.00 84.44 82 ASP A C 1
ATOM 636 O O . ASP A 1 82 ? -10.972 -12.309 -2.165 1.00 84.44 82 ASP A O 1
ATOM 640 N N . ARG A 1 83 ? -9.666 -11.438 -3.766 1.00 68.56 83 ARG A N 1
ATOM 641 C CA . ARG A 1 83 ? -10.780 -11.121 -4.681 1.00 68.56 83 ARG A CA 1
ATOM 642 C C . ARG A 1 83 ? -10.764 -11.804 -6.038 1.00 68.56 83 ARG A C 1
ATOM 644 O O . ARG A 1 83 ? -11.720 -11.592 -6.782 1.00 68.56 83 ARG A O 1
ATOM 651 N N . LEU A 1 84 ? -9.733 -12.580 -6.371 1.00 60.78 84 LEU A N 1
ATOM 652 C CA . LEU A 1 84 ? -9.514 -13.107 -7.726 1.00 60.78 84 LEU A CA 1
ATOM 653 C C . LEU A 1 84 ? -9.492 -11.990 -8.791 1.00 60.78 84 LEU A C 1
ATOM 655 O O . LEU A 1 84 ? -9.986 -12.185 -9.902 1.00 60.78 84 LEU A O 1
ATOM 659 N N . CYS A 1 85 ? -9.005 -10.798 -8.430 1.00 54.25 85 CYS A N 1
ATOM 660 C CA . CYS A 1 85 ? -8.952 -9.633 -9.316 1.00 54.25 85 CYS A CA 1
ATOM 661 C C . CYS A 1 85 ? -7.658 -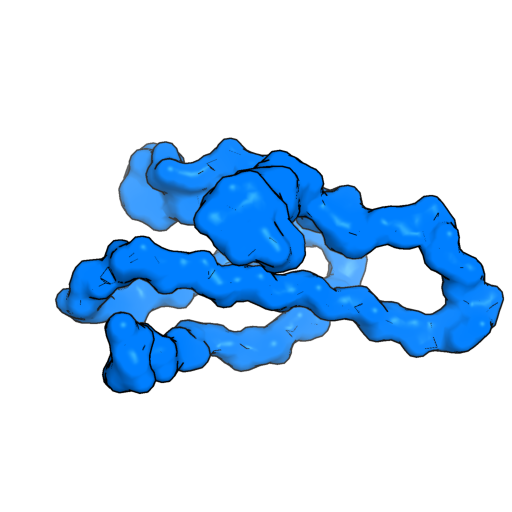9.541 -10.119 1.00 54.25 85 CYS A C 1
ATOM 663 O O . CYS A 1 85 ? -6.606 -9.937 -9.572 1.00 54.25 85 CYS A O 1
#

Organism: NCBI:txid412755

pLDDT: mean 80.52, std 12.13, range [48.0, 95.25]

Mean predicted aligned error: 7.45 Å

Foldseek 3Di:
DPPPDDPQDDDDDDDDDDDDDDDRDDPDDDPDDDDDQDDDDDPPDDCPDDRQQSFQWDWDDDPPDTPDIDGSVRVVVCCCVVPVD